Protein AF-A0AAW2GP03-F1 (afdb_monomer_lite)

Radius of gyration: 18.59 Å; chains: 1; bounding box: 34×14×60 Å

Secondary structure (DSSP, 8-state):
-HHHHHHHHHHHHHHHHHHHHHHHHHHHH-TT-HHHHHHHHHHHHHHHHHHHHHHHTTTT-THHHHHHHHHHHHHHHHHHHHHHHHHHTTTS-THHHHHHHTT-

Organism: NCBI:txid286306

Structure (mmCIF, N/CA/C/O backbone):
data_AF-A0AAW2GP03-F1
#
_entry.id   AF-A0AAW2GP03-F1
#
loop_
_atom_site.group_PDB
_atom_site.id
_atom_site.type_symbol
_atom_site.label_atom_id
_atom_site.label_alt_id
_atom_site.label_comp_id
_atom_site.label_asym_id
_atom_site.label_entity_id
_atom_site.label_seq_id
_atom_site.pdbx_PDB_ins_code
_atom_site.Cartn_x
_atom_site.Cartn_y
_atom_site.Cartn_z
_atom_site.occupancy
_atom_site.B_iso_or_equiv
_atom_site.auth_seq_id
_atom_site.auth_comp_id
_atom_site.auth_asym_id
_atom_site.auth_atom_id
_atom_site.pdbx_PDB_model_num
ATOM 1 N N . MET A 1 1 ? -15.033 -1.854 29.229 1.00 54.62 1 MET A N 1
ATOM 2 C CA . MET A 1 1 ? -14.796 -2.743 28.070 1.00 54.62 1 MET A CA 1
ATOM 3 C C . MET A 1 1 ? -14.810 -1.968 26.750 1.00 54.62 1 MET A C 1
ATOM 5 O O . MET A 1 1 ? -13.792 -1.977 26.076 1.00 54.62 1 MET A O 1
ATOM 9 N N . PHE A 1 2 ? -15.854 -1.180 26.448 1.00 56.47 2 PHE A N 1
ATOM 10 C CA . PHE A 1 2 ? -15.910 -0.298 25.260 1.00 56.47 2 PHE A CA 1
ATOM 11 C C . PHE A 1 2 ? -14.696 0.638 25.082 1.00 56.47 2 PHE A C 1
ATOM 13 O O . PHE A 1 2 ? -14.153 0.748 23.990 1.00 56.47 2 PHE A O 1
ATOM 20 N N . PHE A 1 3 ? -14.212 1.262 26.161 1.00 60.44 3 PHE A N 1
ATOM 21 C CA . PHE A 1 3 ? -13.065 2.183 26.094 1.00 60.44 3 PHE A CA 1
ATOM 22 C C . PHE A 1 3 ? -11.730 1.488 25.753 1.00 60.44 3 PHE A C 1
ATOM 24 O O . PHE A 1 3 ? -10.856 2.090 25.132 1.00 60.44 3 PHE A O 1
ATOM 31 N N . LEU A 1 4 ? -11.570 0.217 26.149 1.00 65.56 4 LEU A N 1
ATOM 32 C CA . LEU A 1 4 ? -10.396 -0.600 25.810 1.00 65.56 4 LEU A CA 1
ATOM 33 C C . LEU A 1 4 ? -10.436 -1.033 24.339 1.00 65.56 4 LEU A C 1
ATOM 35 O O . LEU A 1 4 ? -9.404 -0.978 23.672 1.00 65.56 4 LEU A O 1
ATOM 39 N N . ASN A 1 5 ? -11.624 -1.360 23.817 1.00 73.75 5 ASN A N 1
ATOM 40 C CA . ASN A 1 5 ? -11.816 -1.603 22.385 1.00 73.75 5 ASN A CA 1
ATOM 41 C C . ASN A 1 5 ? -11.524 -0.344 21.559 1.00 73.75 5 ASN A C 1
ATOM 43 O O . ASN A 1 5 ? -10.810 -0.420 20.571 1.00 73.75 5 ASN A O 1
ATOM 47 N N . TYR A 1 6 ? -11.968 0.839 21.992 1.00 77.44 6 TYR A N 1
ATOM 48 C CA . TYR A 1 6 ? -11.669 2.067 21.247 1.00 77.44 6 TYR A CA 1
ATOM 49 C C . TYR A 1 6 ? -10.166 2.386 21.210 1.00 77.44 6 TYR A C 1
ATOM 51 O O . TYR A 1 6 ? -9.635 2.764 20.168 1.00 77.44 6 TYR A O 1
ATOM 59 N N . LYS A 1 7 ? -9.452 2.197 22.331 1.00 77.81 7 LYS A N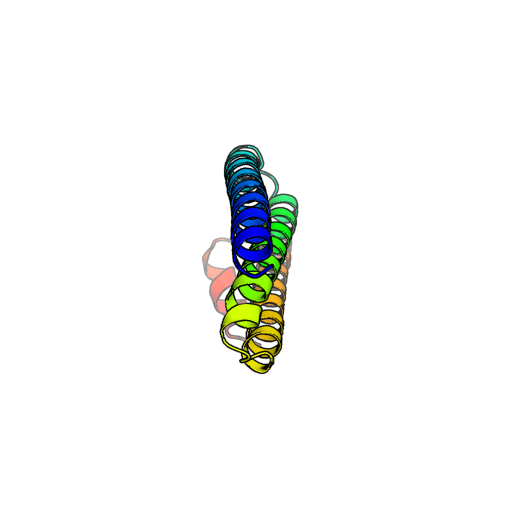 1
ATOM 60 C CA . LYS A 1 7 ? -7.992 2.371 22.353 1.00 77.81 7 LYS A CA 1
ATOM 61 C C . LYS A 1 7 ? -7.276 1.375 21.440 1.00 77.81 7 LYS A C 1
ATOM 63 O O . LYS A 1 7 ? -6.383 1.794 20.717 1.00 77.81 7 LYS A O 1
ATOM 68 N N . THR A 1 8 ? -7.646 0.095 21.467 1.00 82.56 8 THR A N 1
ATOM 69 C CA . THR A 1 8 ? -7.020 -0.936 20.613 1.00 82.56 8 THR A CA 1
ATOM 70 C C . THR A 1 8 ? -7.260 -0.661 19.130 1.00 82.56 8 THR A C 1
ATOM 72 O O . THR A 1 8 ? -6.294 -0.596 18.378 1.00 82.56 8 THR A O 1
ATOM 75 N N . ILE A 1 9 ? -8.493 -0.320 18.745 1.00 83.88 9 ILE A N 1
ATOM 76 C CA . ILE A 1 9 ? -8.836 0.102 17.376 1.00 83.88 9 ILE A CA 1
ATOM 77 C C . ILE A 1 9 ? -8.006 1.319 16.940 1.00 83.88 9 ILE A C 1
ATOM 79 O O . ILE A 1 9 ? -7.544 1.382 15.802 1.00 83.88 9 ILE A O 1
ATOM 83 N N . PHE A 1 10 ? -7.777 2.283 17.839 1.00 85.00 10 PHE A N 1
ATOM 84 C CA . PHE A 1 10 ? -6.947 3.448 17.533 1.00 85.00 10 PHE A CA 1
ATOM 85 C C . PHE A 1 10 ? -5.480 3.067 17.270 1.00 85.00 10 PHE A C 1
ATOM 87 O O . PHE A 1 10 ? -4.876 3.599 16.341 1.00 85.00 10 PHE A O 1
ATOM 94 N N . TYR A 1 11 ? -4.906 2.136 18.042 1.00 87.56 11 TYR A N 1
ATOM 95 C CA . TYR A 1 11 ? -3.546 1.642 17.796 1.00 87.56 11 TYR A CA 1
ATOM 96 C C . TYR A 1 11 ? -3.436 0.892 16.465 1.00 87.56 11 TYR A C 1
ATOM 98 O O . TYR A 1 11 ? -2.508 1.165 15.703 1.00 87.56 11 TYR A O 1
ATOM 106 N N . ASP A 1 12 ? -4.396 0.019 16.153 1.00 86.62 12 ASP A N 1
ATOM 107 C CA . ASP A 1 12 ? -4.425 -0.707 14.880 1.00 86.62 12 ASP A CA 1
ATOM 108 C C . ASP A 1 12 ? -4.482 0.270 13.696 1.00 86.62 12 ASP A C 1
ATOM 110 O O . ASP A 1 12 ? -3.702 0.162 12.749 1.00 86.62 12 ASP A O 1
ATOM 114 N N . LEU A 1 13 ? -5.329 1.301 13.785 1.00 87.88 13 LEU A N 1
ATOM 115 C CA . LEU A 1 13 ? -5.467 2.325 12.747 1.00 87.88 13 LEU A CA 1
ATOM 116 C C . LEU A 1 13 ? -4.160 3.103 12.520 1.00 87.88 13 LEU A C 1
ATOM 118 O O . LEU A 1 13 ? -3.780 3.343 11.373 1.00 87.88 13 LEU A O 1
ATOM 122 N N . VAL A 1 14 ? -3.432 3.452 13.587 1.00 89.50 14 VAL A N 1
ATOM 123 C CA . VAL A 1 14 ? -2.122 4.121 13.482 1.00 89.50 14 VAL A CA 1
ATOM 124 C C . VAL A 1 14 ? -1.093 3.233 12.769 1.00 89.50 14 VAL A C 1
ATOM 126 O O . VAL A 1 14 ? -0.345 3.730 11.924 1.00 89.50 14 VAL A O 1
ATOM 129 N N . ILE A 1 15 ? -1.080 1.925 13.047 1.00 89.06 15 ILE A N 1
ATOM 130 C CA . ILE A 1 15 ? -0.166 0.971 12.396 1.00 89.06 15 ILE A CA 1
ATOM 131 C C . ILE A 1 15 ? -0.465 0.873 10.893 1.00 89.06 15 ILE A C 1
ATOM 133 O O . ILE A 1 15 ? 0.456 0.982 10.077 1.00 89.06 15 ILE A O 1
ATOM 137 N N . TYR A 1 16 ? -1.738 0.735 10.508 1.00 88.75 16 TYR A N 1
ATOM 138 C CA . TYR A 1 16 ? -2.126 0.671 9.093 1.00 88.75 16 TYR A CA 1
ATOM 139 C C . TYR A 1 16 ? -1.798 1.967 8.339 1.00 88.75 16 TYR A C 1
ATOM 141 O O . TYR A 1 16 ? -1.301 1.913 7.212 1.00 88.75 16 TYR A O 1
ATOM 149 N N . LEU A 1 17 ? -1.995 3.136 8.960 1.00 88.50 17 LEU A N 1
ATOM 150 C CA . LEU A 1 17 ? -1.610 4.418 8.361 1.00 88.50 17 LEU A CA 1
ATOM 151 C C . LEU A 1 17 ? -0.098 4.518 8.126 1.00 88.50 17 LEU A C 1
ATOM 153 O O . LEU A 1 17 ? 0.334 4.963 7.059 1.00 88.50 17 LEU A O 1
ATOM 157 N N . GLN A 1 18 ? 0.716 4.069 9.086 1.00 89.44 18 GLN A N 1
ATOM 158 C CA . GLN A 1 18 ? 2.169 4.045 8.928 1.00 89.44 18 GLN A CA 1
ATOM 159 C C . GLN A 1 18 ? 2.594 3.107 7.788 1.00 89.44 18 GLN A C 1
ATOM 161 O O . GLN A 1 18 ? 3.475 3.457 6.998 1.00 89.44 18 GLN A O 1
ATOM 166 N N . PHE A 1 19 ? 1.947 1.947 7.657 1.00 89.75 19 PHE A N 1
ATOM 167 C CA . PHE A 1 19 ? 2.234 0.997 6.583 1.00 89.75 19 PHE A CA 1
ATOM 168 C C . PHE A 1 19 ? 1.935 1.581 5.196 1.00 89.75 19 PHE A C 1
ATOM 170 O O . PHE A 1 19 ? 2.766 1.497 4.290 1.00 89.75 19 PHE A O 1
ATOM 177 N N . ILE A 1 20 ? 0.788 2.249 5.044 1.00 91.12 20 ILE A N 1
ATOM 178 C CA . ILE A 1 20 ? 0.404 2.918 3.795 1.00 91.12 20 ILE A CA 1
ATOM 179 C C . ILE A 1 20 ? 1.435 3.989 3.409 1.00 91.12 20 ILE A C 1
ATOM 181 O O . ILE A 1 20 ? 1.843 4.067 2.250 1.00 91.12 20 ILE A O 1
ATOM 185 N N . PHE A 1 21 ? 1.915 4.781 4.372 1.00 90.88 21 PHE A N 1
ATOM 186 C CA . PHE A 1 21 ? 2.928 5.806 4.110 1.00 90.88 21 PHE A CA 1
ATOM 187 C C . PHE A 1 21 ? 4.243 5.209 3.580 1.00 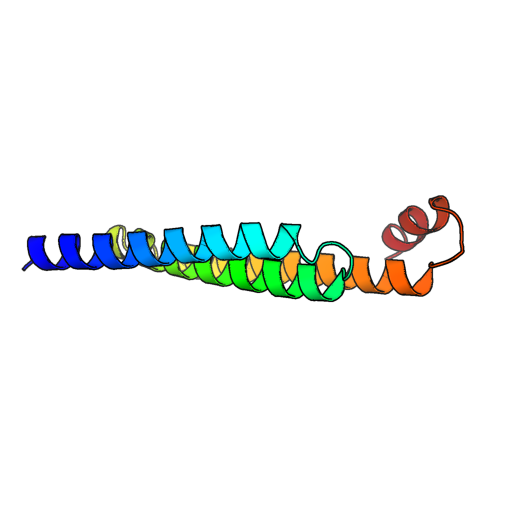90.88 21 PHE A C 1
ATOM 189 O O . PHE A 1 21 ? 4.818 5.719 2.615 1.00 90.88 21 PHE A O 1
ATOM 196 N N . ILE A 1 22 ? 4.687 4.088 4.155 1.00 91.19 22 ILE A N 1
ATOM 197 C CA . ILE A 1 22 ? 5.882 3.364 3.698 1.00 91.19 22 ILE A CA 1
ATOM 198 C C . ILE A 1 22 ? 5.682 2.828 2.271 1.00 91.19 22 ILE A C 1
ATOM 200 O O . ILE A 1 22 ? 6.570 2.981 1.430 1.00 91.19 22 ILE A O 1
ATOM 204 N N . LEU A 1 23 ? 4.512 2.257 1.965 1.00 91.44 23 LEU A N 1
ATOM 205 C CA . LEU A 1 23 ? 4.188 1.767 0.620 1.00 91.44 23 LEU A CA 1
ATOM 206 C C . LEU A 1 23 ? 4.215 2.881 -0.434 1.00 91.44 23 LEU A C 1
ATOM 208 O O . LEU A 1 23 ? 4.776 2.690 -1.514 1.00 91.44 23 LEU A O 1
ATOM 212 N N . PHE A 1 24 ? 3.681 4.065 -0.124 1.00 88.25 24 PHE A N 1
ATOM 213 C CA . PHE A 1 24 ? 3.738 5.207 -1.043 1.00 88.25 24 PHE A CA 1
ATOM 214 C C . PHE A 1 24 ? 5.175 5.656 -1.335 1.00 88.25 24 PHE A C 1
ATOM 216 O O . PHE A 1 24 ? 5.504 5.980 -2.481 1.00 88.25 24 PHE A O 1
ATOM 223 N N . ILE A 1 25 ? 6.053 5.631 -0.329 1.00 90.00 25 ILE A N 1
ATOM 224 C CA . ILE A 1 25 ? 7.481 5.916 -0.520 1.00 90.00 25 ILE A CA 1
ATOM 225 C C . ILE A 1 25 ? 8.123 4.856 -1.427 1.00 90.00 25 ILE A C 1
ATOM 227 O O . ILE A 1 25 ? 8.865 5.210 -2.346 1.00 90.00 25 ILE A O 1
ATOM 231 N N . LEU A 1 26 ? 7.809 3.572 -1.225 1.00 89.50 26 LEU A N 1
ATOM 232 C CA . LEU A 1 26 ? 8.332 2.473 -2.045 1.00 89.50 26 LEU A CA 1
ATOM 233 C C . LEU A 1 26 ? 7.917 2.590 -3.515 1.00 89.50 26 LEU A C 1
ATOM 235 O O . LEU A 1 26 ? 8.757 2.423 -4.400 1.00 89.50 26 LEU A O 1
ATOM 239 N N . ILE A 1 27 ? 6.664 2.953 -3.798 1.00 89.06 27 ILE A N 1
ATOM 240 C CA . ILE A 1 27 ? 6.187 3.156 -5.177 1.00 89.06 27 ILE A CA 1
ATOM 241 C C . ILE A 1 27 ? 7.023 4.216 -5.894 1.00 89.06 27 ILE A C 1
ATOM 243 O O . ILE A 1 27 ? 7.415 4.029 -7.048 1.00 89.06 27 ILE A O 1
ATOM 247 N N . ARG A 1 28 ? 7.356 5.310 -5.198 1.00 84.38 28 ARG A N 1
ATOM 248 C CA . ARG A 1 28 ? 8.183 6.382 -5.761 1.00 84.38 28 ARG A CA 1
ATOM 249 C C . ARG A 1 28 ? 9.591 5.903 -6.120 1.00 84.38 28 ARG A C 1
ATOM 251 O O . ARG A 1 28 ? 10.168 6.410 -7.076 1.00 84.38 28 ARG A O 1
ATOM 258 N N . LEU A 1 29 ? 10.146 4.943 -5.380 1.00 84.38 29 LEU A N 1
ATOM 259 C CA . LEU A 1 29 ? 11.490 4.412 -5.624 1.00 84.38 29 LEU A CA 1
ATOM 260 C C . LEU A 1 29 ? 11.524 3.396 -6.776 1.00 84.38 29 LEU A C 1
ATOM 262 O O . LEU A 1 29 ? 12.511 3.337 -7.507 1.00 84.38 29 LEU A O 1
ATOM 266 N N . VAL A 1 30 ? 10.446 2.630 -6.980 1.00 79.94 30 VAL A N 1
ATOM 267 C CA . VAL A 1 30 ? 10.408 1.486 -7.915 1.00 79.94 30 VAL A CA 1
ATOM 268 C C . VAL A 1 30 ? 9.664 1.801 -9.230 1.00 79.94 30 VAL A C 1
ATOM 270 O O . VAL A 1 30 ? 9.271 0.911 -9.981 1.00 79.94 30 VAL A O 1
ATOM 273 N N . TYR A 1 31 ? 9.533 3.084 -9.584 1.00 73.75 31 TYR A N 1
ATOM 274 C CA . TYR A 1 31 ? 8.755 3.552 -10.745 1.00 73.75 31 TYR A CA 1
ATOM 275 C C . TYR A 1 31 ? 9.190 2.990 -12.116 1.00 73.75 31 TYR A C 1
ATOM 277 O O . TYR A 1 31 ? 8.434 3.063 -13.084 1.00 73.75 31 TYR A O 1
ATOM 285 N N . LYS A 1 32 ? 10.412 2.455 -12.241 1.00 74.75 32 LYS A N 1
ATOM 286 C CA . LYS A 1 32 ? 10.911 1.893 -13.510 1.00 74.75 32 LYS A CA 1
ATOM 287 C C . LYS A 1 32 ? 10.315 0.524 -13.838 1.00 74.75 32 LYS A C 1
ATOM 289 O O . LYS A 1 32 ? 10.240 0.168 -15.010 1.00 74.75 32 LYS A O 1
ATOM 294 N N . TYR A 1 33 ? 9.892 -0.238 -12.833 1.00 81.12 33 TYR A N 1
ATOM 295 C CA . TYR A 1 33 ? 9.411 -1.605 -13.013 1.00 81.12 33 TYR A CA 1
ATOM 296 C C . TYR A 1 33 ? 7.894 -1.643 -12.851 1.00 81.12 33 TYR A C 1
ATOM 298 O O . TYR A 1 33 ? 7.374 -1.855 -11.760 1.00 81.12 33 TYR A O 1
ATOM 306 N N . ILE A 1 34 ? 7.179 -1.454 -13.961 1.00 78.38 34 ILE A N 1
ATOM 307 C CA . ILE A 1 34 ? 5.709 -1.361 -14.001 1.00 78.38 34 ILE A CA 1
ATOM 308 C C . ILE A 1 34 ? 5.010 -2.561 -13.334 1.00 78.38 34 ILE A C 1
ATOM 310 O O . ILE A 1 34 ? 3.989 -2.383 -12.679 1.00 78.38 34 ILE A O 1
ATOM 314 N N . LEU A 1 35 ? 5.584 -3.766 -13.422 1.00 82.19 35 LEU A N 1
ATOM 315 C CA . LEU A 1 35 ? 5.046 -4.956 -12.749 1.00 82.19 35 LEU A CA 1
ATOM 316 C C . LEU A 1 35 ? 5.151 -4.875 -11.222 1.00 82.19 35 LEU A C 1
ATOM 318 O O . LEU A 1 35 ? 4.221 -5.261 -10.521 1.00 82.19 35 LEU A O 1
ATOM 322 N N . VAL A 1 36 ? 6.243 -4.310 -10.704 1.00 85.62 36 VAL A N 1
ATOM 323 C CA . VAL A 1 36 ? 6.420 -4.115 -9.260 1.00 85.62 36 VAL A CA 1
ATOM 324 C C . VAL A 1 36 ? 5.471 -3.036 -8.739 1.00 85.62 36 VAL A C 1
ATOM 326 O O . VAL A 1 36 ? 4.927 -3.175 -7.651 1.00 85.62 36 VAL A O 1
ATOM 329 N N . ILE A 1 37 ? 5.203 -1.998 -9.535 1.00 86.75 37 ILE A N 1
ATOM 330 C CA . ILE A 1 37 ? 4.207 -0.972 -9.195 1.00 86.75 37 ILE A CA 1
ATOM 331 C C . ILE A 1 37 ? 2.808 -1.587 -9.083 1.00 86.75 37 ILE A C 1
ATOM 333 O O . ILE A 1 37 ? 2.075 -1.241 -8.162 1.00 86.75 37 ILE A O 1
ATOM 337 N N . LEU A 1 38 ? 2.452 -2.521 -9.973 1.00 85.75 38 LEU A N 1
ATOM 338 C CA . LEU A 1 38 ? 1.156 -3.202 -9.928 1.00 85.75 38 LEU A CA 1
ATOM 339 C C . LEU A 1 38 ? 0.973 -3.998 -8.624 1.00 85.75 38 LEU A C 1
ATOM 341 O O . LEU A 1 38 ? -0.044 -3.860 -7.954 1.00 85.75 38 LEU A O 1
ATOM 345 N N . ILE A 1 39 ? 2.003 -4.747 -8.222 1.00 86.38 39 ILE A N 1
ATOM 346 C CA . ILE A 1 39 ? 2.020 -5.510 -6.964 1.00 86.38 39 ILE A CA 1
ATOM 347 C C . ILE A 1 39 ? 1.951 -4.589 -5.738 1.00 86.38 39 ILE A C 1
ATOM 349 O O . ILE A 1 39 ? 1.258 -4.888 -4.767 1.00 86.38 39 ILE A O 1
ATOM 353 N N . LEU A 1 40 ? 2.631 -3.439 -5.773 1.00 90.06 40 LEU A N 1
ATOM 354 C CA . LEU A 1 40 ? 2.551 -2.453 -4.692 1.00 90.06 40 LEU A CA 1
ATOM 355 C C . LEU A 1 40 ? 1.154 -1.819 -4.592 1.00 90.06 40 LEU A C 1
ATOM 357 O O . LEU A 1 40 ? 0.700 -1.538 -3.486 1.00 90.06 40 LEU A O 1
ATOM 361 N N . ILE A 1 41 ? 0.457 -1.624 -5.715 1.00 87.69 41 ILE A N 1
ATOM 362 C CA . ILE A 1 41 ? -0.920 -1.110 -5.732 1.00 87.69 41 ILE A CA 1
ATOM 363 C C . ILE A 1 41 ? -1.899 -2.137 -5.154 1.00 87.69 41 ILE A C 1
ATOM 365 O O . ILE A 1 41 ? -2.731 -1.770 -4.326 1.00 87.69 41 ILE A O 1
ATOM 369 N N . GLU A 1 42 ? -1.772 -3.418 -5.507 1.00 89.94 42 GLU A N 1
ATOM 370 C CA . GLU A 1 42 ? -2.589 -4.483 -4.906 1.00 89.94 42 GLU A CA 1
ATOM 371 C C . GLU A 1 42 ? -2.376 -4.573 -3.383 1.00 89.94 42 GLU A C 1
ATOM 373 O O . GLU A 1 42 ? -3.338 -4.705 -2.625 1.00 89.94 42 GLU A O 1
ATOM 378 N N . LEU A 1 43 ? -1.142 -4.387 -2.899 1.00 90.00 43 LEU A N 1
ATOM 379 C CA . LEU A 1 43 ? -0.853 -4.309 -1.461 1.00 90.00 43 LEU A CA 1
ATOM 380 C C . LEU A 1 43 ? -1.507 -3.096 -0.778 1.00 90.00 43 LEU A C 1
ATOM 382 O O . LEU A 1 43 ? -1.954 -3.208 0.366 1.00 90.00 43 LEU A O 1
ATOM 386 N N . ILE A 1 44 ? -1.594 -1.943 -1.449 1.00 91.69 44 ILE A N 1
ATOM 387 C CA . ILE A 1 44 ? -2.305 -0.769 -0.915 1.00 91.69 44 ILE A CA 1
ATOM 388 C C . ILE A 1 44 ? -3.803 -1.057 -0.791 1.00 91.69 44 ILE A C 1
ATOM 390 O O . ILE A 1 44 ? -4.387 -0.768 0.253 1.00 91.69 44 ILE A O 1
ATOM 394 N N . VAL A 1 45 ? -4.413 -1.663 -1.814 1.00 93.00 45 VAL A N 1
ATOM 395 C CA . VAL A 1 45 ? -5.837 -2.036 -1.812 1.00 93.00 45 VAL A CA 1
ATOM 396 C C . VAL A 1 45 ? -6.165 -2.956 -0.635 1.00 93.00 45 VAL A C 1
ATOM 398 O O . VAL A 1 45 ? -7.140 -2.717 0.079 1.00 93.00 45 VAL A O 1
ATOM 401 N N . VAL A 1 46 ? -5.324 -3.960 -0.370 1.00 91.00 46 VAL A N 1
ATOM 402 C CA . VAL A 1 46 ? -5.517 -4.862 0.775 1.00 91.00 46 VAL A CA 1
ATOM 403 C C . VAL A 1 46 ? -5.448 -4.102 2.105 1.00 91.00 46 VAL A C 1
ATOM 405 O O . VAL A 1 46 ? -6.320 -4.289 2.953 1.00 91.00 46 VAL A O 1
ATOM 408 N N . ASN A 1 47 ? -4.493 -3.186 2.290 1.00 90.56 47 ASN A N 1
ATOM 409 C CA . ASN A 1 47 ? -4.414 -2.388 3.523 1.00 90.56 47 ASN A CA 1
ATOM 410 C C . ASN A 1 47 ? -5.622 -1.467 3.718 1.00 90.56 47 ASN A C 1
ATOM 412 O O . ASN A 1 47 ? -6.115 -1.324 4.835 1.00 90.56 47 ASN A O 1
ATOM 416 N N . ILE A 1 48 ? -6.134 -0.879 2.635 1.00 90.56 48 ILE A N 1
ATOM 417 C CA . ILE A 1 48 ? -7.352 -0.066 2.685 1.00 90.56 48 ILE A CA 1
ATOM 418 C C . ILE A 1 48 ? -8.570 -0.941 3.014 1.00 90.56 48 ILE A C 1
ATOM 420 O O . ILE A 1 48 ? -9.409 -0.524 3.809 1.00 90.56 48 ILE A O 1
ATOM 424 N N . SER A 1 49 ? -8.646 -2.168 2.487 1.00 89.25 49 SER A N 1
ATOM 425 C CA . SER A 1 49 ? -9.733 -3.107 2.805 1.00 89.25 49 SER A CA 1
ATOM 426 C C . SER A 1 49 ? -9.756 -3.512 4.287 1.00 89.25 49 SER A C 1
ATOM 428 O O . SER A 1 49 ? -10.829 -3.586 4.882 1.00 89.25 49 SER A O 1
ATOM 430 N N . LEU A 1 50 ? -8.584 -3.685 4.913 1.00 86.44 50 LEU A N 1
ATOM 431 C CA . LEU A 1 50 ? -8.459 -3.974 6.347 1.00 86.44 50 LEU A CA 1
ATOM 432 C C . LEU A 1 50 ? -8.868 -2.772 7.209 1.00 86.44 50 LEU A C 1
ATOM 434 O O . LEU A 1 50 ? -9.548 -2.936 8.221 1.00 86.44 50 LEU A O 1
ATOM 438 N N . LEU A 1 51 ? -8.521 -1.553 6.786 1.00 86.94 51 LEU A N 1
ATOM 439 C CA . LEU A 1 51 ? -8.949 -0.329 7.467 1.00 86.94 51 LEU A CA 1
ATOM 440 C C . LEU A 1 51 ? -10.469 -0.121 7.349 1.00 86.94 51 LEU A C 1
ATOM 442 O O . LEU A 1 51 ? -11.126 0.235 8.327 1.00 86.94 51 LEU A O 1
ATOM 446 N N . LEU A 1 52 ? -11.045 -0.410 6.178 1.00 85.12 52 LEU A N 1
ATOM 447 C CA . LEU A 1 52 ? -12.494 -0.418 5.962 1.00 85.12 52 LEU A CA 1
ATOM 448 C C . LEU A 1 52 ? -13.199 -1.472 6.819 1.00 85.12 52 LEU A C 1
ATOM 450 O O . LEU A 1 52 ? -14.247 -1.163 7.371 1.00 85.12 52 LEU A O 1
ATOM 454 N N . PHE A 1 53 ? -12.629 -2.670 6.986 1.00 84.44 53 PHE A N 1
ATOM 455 C CA . PHE A 1 53 ? -13.184 -3.699 7.873 1.00 84.44 53 PHE A CA 1
ATOM 456 C C . PHE A 1 53 ? -13.316 -3.195 9.314 1.00 84.44 53 PHE A C 1
ATOM 458 O O . PHE A 1 53 ? -14.389 -3.299 9.909 1.00 84.44 53 PHE A O 1
ATOM 465 N N . LEU A 1 54 ? -12.257 -2.575 9.848 1.00 81.19 54 LEU A N 1
ATOM 466 C CA . LEU A 1 54 ? -12.267 -1.995 11.194 1.00 81.19 54 LEU A CA 1
ATOM 467 C C . LEU A 1 54 ? -13.341 -0.908 11.341 1.00 81.19 54 LEU A C 1
ATOM 469 O O . LEU A 1 54 ? -14.068 -0.900 12.331 1.00 81.19 54 LEU A O 1
ATOM 473 N N . LEU A 1 55 ? -13.497 -0.027 10.349 1.00 81.25 55 LEU A N 1
ATOM 474 C CA . LEU A 1 55 ? -14.518 1.027 10.383 1.00 81.25 55 LEU A CA 1
ATOM 475 C C . LEU A 1 55 ? -15.944 0.478 10.236 1.00 81.25 55 LEU A C 1
ATOM 477 O O . LEU A 1 55 ? -16.842 0.894 10.963 1.00 81.25 55 LEU A O 1
ATOM 481 N N . ILE A 1 56 ? -16.161 -0.459 9.313 1.00 79.69 56 ILE A N 1
ATOM 482 C CA . ILE A 1 56 ? -17.478 -1.038 9.026 1.00 79.69 56 ILE A CA 1
ATOM 483 C C . ILE A 1 56 ? -17.961 -1.908 10.189 1.00 79.69 56 ILE A C 1
ATOM 485 O O . ILE A 1 56 ? -19.157 -1.905 10.474 1.00 79.69 56 ILE A O 1
ATOM 489 N N . SER A 1 57 ? -17.054 -2.570 10.916 1.00 77.25 57 SER A N 1
ATOM 490 C 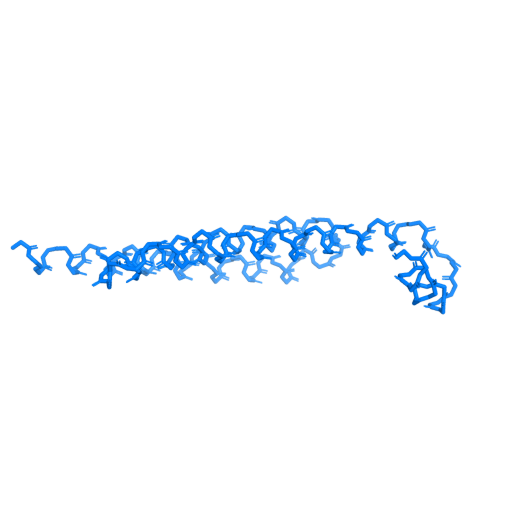CA . SER A 1 57 ? -17.398 -3.322 12.132 1.00 77.25 57 SER A CA 1
ATOM 491 C C . SER A 1 57 ? -18.057 -2.464 13.223 1.00 77.25 57 SER A C 1
ATOM 493 O O . SER A 1 57 ? -18.781 -2.994 14.058 1.00 77.25 57 SER A O 1
ATOM 495 N N . LEU A 1 58 ? -17.869 -1.137 13.198 1.00 76.69 58 LEU A N 1
ATOM 496 C CA . LEU A 1 58 ? -18.527 -0.205 14.123 1.00 76.69 58 LEU A CA 1
ATOM 497 C C . LEU A 1 58 ? -19.947 0.183 13.682 1.00 76.69 58 LEU A C 1
ATOM 499 O O . LEU A 1 58 ? -20.714 0.690 14.496 1.00 76.69 58 LEU A O 1
ATOM 503 N N . VAL A 1 59 ? -20.272 -0.002 12.399 1.00 79.88 59 VAL A N 1
ATOM 504 C CA . VAL A 1 59 ? -21.533 0.432 11.769 1.00 79.88 59 VAL A CA 1
ATOM 505 C C . VAL A 1 59 ? -22.408 -0.768 11.355 1.00 79.88 59 VAL A C 1
ATOM 507 O O . VAL A 1 59 ? -23.546 -0.576 10.949 1.00 79.88 59 VAL A O 1
ATOM 510 N N . GLU A 1 60 ? -21.904 -2.002 11.485 1.00 78.00 60 GLU A N 1
ATOM 511 C CA . GLU A 1 60 ? -22.606 -3.273 11.207 1.00 78.00 60 GLU A CA 1
ATOM 512 C C . GLU A 1 60 ? -23.074 -3.458 9.739 1.00 78.00 60 GLU A C 1
ATOM 514 O O . GLU A 1 60 ? -23.999 -4.218 9.457 1.00 78.00 60 GLU A O 1
ATOM 519 N N . ILE A 1 61 ? -22.419 -2.809 8.762 1.00 80.94 61 ILE A N 1
ATOM 520 C CA . ILE A 1 61 ? -22.761 -2.909 7.319 1.00 80.94 61 ILE A CA 1
ATOM 521 C C . ILE A 1 61 ? -21.742 -3.776 6.559 1.00 80.94 61 ILE A C 1
ATOM 523 O O . ILE A 1 61 ? -21.021 -3.312 5.674 1.00 80.94 61 ILE A O 1
ATOM 527 N N . GLU A 1 62 ? -21.675 -5.064 6.886 1.00 76.94 62 GLU A N 1
ATOM 528 C CA . GLU A 1 62 ? -20.628 -5.974 6.385 1.00 76.94 62 GLU A CA 1
ATOM 529 C C . GLU A 1 62 ? -20.648 -6.186 4.855 1.00 76.94 62 GLU A C 1
ATOM 531 O O . GLU A 1 62 ? -19.604 -6.384 4.230 1.00 76.94 62 GLU A O 1
ATOM 536 N N . PHE A 1 63 ? -21.817 -6.066 4.214 1.00 82.56 63 PHE A N 1
ATOM 537 C CA . PHE A 1 63 ? -21.974 -6.273 2.766 1.00 82.56 63 PHE A CA 1
ATOM 538 C C . PHE A 1 63 ? -21.159 -5.296 1.907 1.00 82.56 63 PHE A C 1
ATOM 540 O O . PHE A 1 63 ? -20.752 -5.637 0.793 1.00 82.56 63 PHE A O 1
ATOM 547 N N . TYR A 1 64 ? -20.887 -4.093 2.417 1.00 84.50 64 TYR A N 1
ATOM 548 C CA . TYR A 1 64 ? -20.152 -3.070 1.671 1.00 84.50 64 TYR A CA 1
ATOM 549 C C . TYR A 1 64 ? -18.686 -3.467 1.431 1.00 84.50 64 TYR A C 1
ATOM 551 O O . TYR A 1 64 ? -18.081 -3.073 0.433 1.00 84.50 64 TYR A O 1
ATOM 559 N N . LEU A 1 65 ? -18.123 -4.300 2.310 1.00 86.38 65 LEU A N 1
ATOM 560 C CA . LEU A 1 65 ? -16.742 -4.762 2.212 1.00 86.38 65 LEU A CA 1
ATOM 561 C C . LEU A 1 65 ? -16.541 -5.752 1.060 1.00 86.38 65 LEU A C 1
ATOM 563 O O . LEU A 1 65 ? -15.559 -5.666 0.323 1.00 86.38 65 LEU A O 1
ATOM 567 N N . ILE A 1 66 ? -17.507 -6.651 0.866 1.00 86.44 66 ILE A N 1
ATOM 568 C CA . ILE A 1 66 ? -17.501 -7.622 -0.235 1.00 86.44 66 ILE A CA 1
ATOM 569 C C . ILE A 1 66 ? -17.606 -6.881 -1.570 1.00 86.44 66 ILE A C 1
ATOM 571 O O . ILE A 1 66 ? -16.858 -7.172 -2.502 1.00 86.44 66 ILE A O 1
ATOM 575 N N . TYR A 1 67 ? -18.485 -5.877 -1.643 1.00 90.06 67 TYR A N 1
ATOM 576 C CA . TYR A 1 67 ? -18.610 -5.024 -2.823 1.00 90.06 67 TYR A CA 1
ATOM 577 C C . TYR A 1 67 ? -17.290 -4.305 -3.136 1.00 90.06 67 TYR A C 1
ATOM 579 O O . TYR A 1 67 ? -16.803 -4.375 -4.263 1.00 90.06 67 TYR A O 1
ATOM 587 N N . TYR A 1 68 ? -16.665 -3.676 -2.134 1.00 88.75 68 TYR A N 1
ATOM 588 C CA . TYR A 1 68 ? -15.380 -2.991 -2.297 1.00 88.75 68 TYR A CA 1
ATOM 589 C C . TYR A 1 68 ? -14.281 -3.919 -2.840 1.00 88.75 68 TYR A C 1
ATOM 591 O O . TYR A 1 68 ? -13.598 -3.572 -3.806 1.00 88.75 68 TYR A O 1
ATOM 599 N N . LEU A 1 69 ? -14.142 -5.120 -2.270 1.00 89.12 69 LEU A N 1
ATOM 600 C CA . LEU A 1 69 ? -13.134 -6.094 -2.694 1.00 89.12 69 LEU A CA 1
ATOM 601 C C . LEU A 1 69 ? -13.324 -6.515 -4.156 1.00 89.12 69 LEU A C 1
ATOM 603 O O . LEU A 1 69 ? -12.358 -6.504 -4.918 1.00 89.12 69 LEU A O 1
ATOM 607 N N . VAL A 1 70 ? -14.556 -6.812 -4.583 1.00 92.56 70 VAL A N 1
ATOM 608 C CA . VAL A 1 70 ? -14.840 -7.215 -5.972 1.00 92.56 70 VAL A CA 1
ATOM 609 C C . VAL A 1 70 ? -14.484 -6.100 -6.957 1.00 92.56 70 VAL A C 1
ATOM 611 O O . VAL A 1 70 ? -13.801 -6.361 -7.948 1.00 92.56 70 VAL A O 1
ATOM 614 N N . PHE A 1 71 ? -14.875 -4.852 -6.676 1.00 90.44 71 PHE A N 1
ATOM 615 C CA . PHE A 1 71 ? -14.519 -3.715 -7.534 1.00 90.44 71 PHE A CA 1
ATOM 616 C C . PHE A 1 71 ? -13.008 -3.485 -7.598 1.00 90.44 71 PHE A C 1
ATOM 618 O O . PHE A 1 71 ? -12.469 -3.261 -8.681 1.00 90.44 71 PHE A O 1
ATOM 625 N N . SER A 1 72 ? -12.310 -3.618 -6.471 1.00 90.56 72 SER A N 1
ATOM 626 C CA . SER A 1 72 ? -10.862 -3.421 -6.428 1.00 90.56 72 SER A CA 1
ATOM 627 C C . SER A 1 72 ? -10.074 -4.471 -7.228 1.00 90.56 72 SER A C 1
ATOM 629 O O . SER A 1 72 ? -9.099 -4.134 -7.900 1.00 90.56 72 SER A O 1
ATOM 631 N N . VAL A 1 73 ? -10.524 -5.732 -7.244 1.00 91.56 73 VAL A N 1
ATOM 632 C CA . VAL A 1 73 ? -9.896 -6.792 -8.052 1.00 91.56 73 VAL A CA 1
ATOM 633 C C . VAL A 1 73 ? -10.145 -6.548 -9.543 1.00 91.56 73 VAL A C 1
ATOM 635 O O . VAL A 1 73 ? -9.241 -6.744 -10.356 1.00 91.56 73 VAL A O 1
ATOM 638 N N . CYS A 1 74 ? -11.334 -6.064 -9.918 1.00 89.88 74 CYS A N 1
ATOM 639 C CA . CYS A 1 74 ? -11.642 -5.691 -11.302 1.00 89.88 74 CYS A CA 1
ATOM 640 C C . CYS A 1 74 ? -10.706 -4.589 -11.826 1.00 89.88 74 CYS A C 1
ATOM 642 O O . CYS A 1 74 ? -10.200 -4.696 -12.947 1.00 89.88 74 CYS A O 1
ATOM 644 N N . GLU A 1 75 ? -10.422 -3.565 -11.016 1.00 86.94 75 GLU A N 1
ATOM 645 C CA . GLU A 1 75 ? -9.438 -2.531 -11.361 1.00 86.94 75 GLU A CA 1
ATOM 646 C C . GLU A 1 75 ? -8.010 -3.093 -11.470 1.00 86.94 75 GLU A C 1
ATOM 648 O O . GLU A 1 75 ? -7.277 -2.736 -12.397 1.00 86.94 75 GLU A O 1
ATOM 653 N N . GLY A 1 76 ? -7.637 -4.046 -10.609 1.00 88.50 76 GLY A N 1
ATOM 654 C CA . GLY A 1 76 ? -6.366 -4.775 -10.710 1.00 88.50 76 GLY A CA 1
ATOM 655 C C . GLY A 1 76 ? -6.206 -5.524 -12.042 1.00 88.50 76 GLY A C 1
ATOM 656 O O . GLY A 1 76 ? -5.187 -5.386 -12.727 1.00 88.50 76 GLY A O 1
ATOM 657 N N . VAL A 1 77 ? -7.245 -6.244 -12.487 1.00 88.56 77 VAL A N 1
ATOM 658 C CA . VAL A 1 77 ? -7.249 -6.959 -13.782 1.00 88.56 77 VAL A CA 1
ATOM 659 C C . VAL A 1 77 ? -7.108 -5.989 -14.962 1.00 88.56 77 VAL A C 1
ATOM 661 O O . VAL A 1 77 ? -6.402 -6.295 -15.930 1.00 88.56 77 VAL A O 1
ATOM 664 N N . LEU A 1 78 ? -7.736 -4.810 -14.895 1.00 84.75 78 LEU A N 1
ATOM 665 C CA . LEU A 1 78 ? -7.568 -3.748 -15.895 1.00 84.75 78 LEU A CA 1
ATOM 666 C C . LEU A 1 78 ? -6.119 -3.236 -15.933 1.00 84.75 78 LEU A C 1
ATOM 668 O O . LEU A 1 78 ? -5.538 -3.117 -17.016 1.00 84.75 78 LEU A O 1
ATOM 672 N N . GLY A 1 79 ? -5.503 -3.015 -14.768 1.00 85.88 79 GLY A N 1
ATOM 673 C CA . GLY A 1 79 ? -4.089 -2.649 -14.647 1.00 85.88 79 GLY A CA 1
ATOM 674 C C . GLY A 1 79 ? -3.148 -3.688 -15.267 1.00 85.88 79 GLY A C 1
ATOM 675 O O . GLY A 1 79 ? -2.224 -3.338 -16.007 1.00 85.88 79 GLY A O 1
ATOM 676 N N . LEU A 1 80 ? -3.423 -4.978 -15.053 1.00 84.19 80 LEU A N 1
ATOM 677 C CA . LEU A 1 80 ? -2.614 -6.066 -15.608 1.00 84.19 80 LEU A CA 1
ATOM 678 C C . LEU A 1 80 ? -2.767 -6.166 -17.132 1.00 84.19 80 LEU A C 1
ATOM 680 O O . LEU A 1 80 ? -1.784 -6.364 -17.851 1.00 84.19 80 LEU A O 1
ATOM 684 N N . ARG A 1 81 ? -3.982 -5.962 -17.658 1.00 83.25 81 ARG A N 1
ATOM 685 C CA . ARG A 1 81 ? -4.220 -5.900 -19.109 1.00 83.25 81 ARG A CA 1
ATOM 686 C C . ARG A 1 81 ? -3.428 -4.765 -19.759 1.00 83.25 81 ARG A C 1
ATOM 688 O O . ARG A 1 81 ? -2.789 -5.001 -20.784 1.00 83.25 81 ARG A O 1
ATOM 695 N N . LEU A 1 82 ? -3.406 -3.573 -19.157 1.00 81.69 82 LEU A N 1
ATOM 696 C CA . LEU A 1 82 ? -2.606 -2.439 -19.644 1.00 81.69 82 LEU A CA 1
ATOM 697 C C . LEU A 1 82 ? -1.108 -2.763 -19.667 1.00 81.69 82 LEU A C 1
ATOM 699 O O . LEU A 1 82 ? -0.419 -2.465 -20.645 1.00 81.69 82 LEU A O 1
ATOM 703 N N . LEU A 1 83 ? -0.613 -3.433 -18.626 1.00 81.88 83 LEU A N 1
ATOM 704 C CA . LEU A 1 83 ? 0.779 -3.863 -18.534 1.00 81.88 83 LEU A CA 1
ATOM 705 C C . LEU A 1 83 ? 1.161 -4.809 -19.683 1.00 81.88 83 LEU A C 1
ATOM 707 O O . LEU A 1 83 ? 2.170 -4.593 -20.356 1.00 81.88 83 LEU A O 1
ATOM 711 N N . VAL A 1 84 ? 0.332 -5.817 -19.965 1.00 82.62 84 VAL A N 1
ATOM 712 C CA . VAL A 1 84 ? 0.573 -6.779 -21.054 1.00 82.62 84 VAL A CA 1
ATOM 713 C C . VAL A 1 84 ? 0.550 -6.099 -22.428 1.00 82.62 84 VAL A C 1
ATOM 715 O O . VAL A 1 84 ? 1.332 -6.455 -23.313 1.00 82.62 84 VAL A O 1
ATOM 718 N N . VAL A 1 85 ? -0.317 -5.105 -22.637 1.00 75.19 85 VAL A N 1
ATOM 719 C CA . VAL A 1 85 ? -0.336 -4.334 -23.889 1.00 75.19 85 VAL A CA 1
ATOM 720 C C . VAL A 1 85 ? 0.943 -3.491 -24.020 1.00 75.19 85 VAL A C 1
ATOM 722 O O . VAL A 1 85 ? 1.577 -3.530 -25.071 1.00 75.19 85 VAL A O 1
ATOM 725 N N . ASN A 1 86 ? 1.411 -2.830 -22.958 1.00 72.50 86 ASN A N 1
ATOM 726 C CA . ASN A 1 86 ? 2.65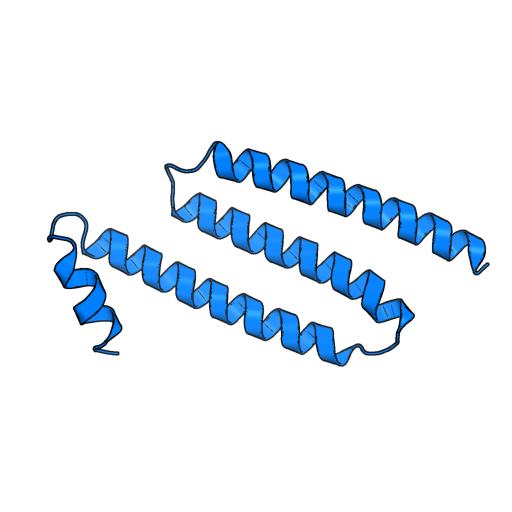9 -2.054 -22.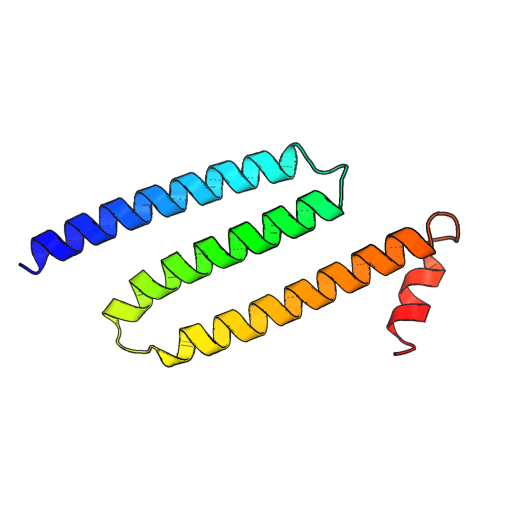997 1.00 72.50 86 ASN A CA 1
ATOM 727 C C . ASN A 1 86 ? 3.891 -2.895 -23.374 1.00 72.50 86 ASN A C 1
ATOM 729 O O . ASN A 1 86 ? 4.746 -2.419 -24.120 1.00 72.50 86 ASN A O 1
ATOM 733 N N . ILE A 1 87 ? 3.968 -4.150 -22.918 1.00 77.62 87 ILE A N 1
ATOM 734 C CA . ILE A 1 87 ? 5.063 -5.064 -23.285 1.00 77.62 87 ILE A CA 1
ATOM 735 C C . ILE A 1 87 ? 4.969 -5.470 -24.766 1.00 77.62 87 ILE A C 1
ATOM 737 O O . ILE A 1 87 ? 5.980 -5.486 -25.464 1.00 77.62 87 ILE A O 1
ATOM 741 N N . ARG A 1 88 ? 3.763 -5.759 -25.279 1.00 73.38 88 ARG A N 1
ATOM 742 C CA . ARG A 1 88 ? 3.565 -6.203 -26.675 1.00 73.38 88 ARG A CA 1
ATOM 743 C C . ARG A 1 88 ? 3.784 -5.105 -27.722 1.00 73.38 88 ARG A C 1
ATOM 745 O O . ARG A 1 88 ? 4.096 -5.426 -28.865 1.00 73.38 88 ARG A O 1
ATOM 752 N N . TYR A 1 89 ? 3.639 -3.832 -27.350 1.00 66.19 89 TYR A N 1
ATOM 753 C CA . TYR A 1 89 ? 3.795 -2.686 -28.260 1.00 66.19 89 TYR A CA 1
ATOM 754 C C . TYR A 1 89 ? 5.053 -1.846 -27.997 1.00 66.19 89 TYR A C 1
ATOM 756 O O . TYR A 1 89 ? 5.142 -0.729 -28.509 1.00 66.19 89 TYR A O 1
ATOM 764 N N . TYR A 1 90 ? 6.040 -2.368 -27.257 1.00 63.84 90 TYR A N 1
ATOM 765 C CA . TYR A 1 90 ? 7.310 -1.693 -26.960 1.00 63.84 90 TYR A CA 1
ATOM 766 C C . TYR A 1 90 ? 8.138 -1.476 -28.250 1.00 63.84 90 TYR A C 1
ATOM 768 O O . TYR A 1 90 ? 9.025 -2.252 -28.585 1.00 63.84 90 TYR A O 1
ATOM 776 N N . GLY A 1 91 ? 7.780 -0.455 -29.038 1.00 56.56 91 GLY A N 1
ATOM 777 C CA . GLY A 1 91 ? 8.402 -0.120 -30.327 1.00 56.56 91 GLY A CA 1
ATOM 778 C C . GLY A 1 91 ? 7.444 0.362 -31.428 1.00 56.56 91 GLY A C 1
ATOM 779 O O . GLY A 1 91 ? 7.891 1.005 -32.374 1.00 56.56 91 GLY A O 1
ATOM 780 N N . ARG A 1 92 ? 6.126 0.127 -31.321 1.00 47.88 92 ARG A N 1
ATOM 781 C CA . ARG A 1 92 ? 5.127 0.725 -32.231 1.00 47.88 92 ARG A CA 1
ATOM 782 C C . ARG A 1 92 ? 4.583 1.997 -31.587 1.00 47.88 92 ARG A C 1
ATOM 784 O O . ARG A 1 92 ? 4.116 1.964 -30.457 1.00 47.88 92 ARG A O 1
ATOM 791 N N . GLY A 1 93 ? 4.658 3.122 -32.298 1.00 50.31 93 GLY A N 1
ATOM 792 C CA . GLY A 1 93 ? 4.233 4.436 -31.810 1.00 50.31 93 GLY A CA 1
ATOM 793 C C . GLY A 1 93 ? 2.873 4.441 -31.090 1.00 50.31 93 GLY A C 1
ATOM 794 O O . GLY A 1 93 ? 1.979 3.638 -31.378 1.00 50.31 93 GLY A O 1
ATOM 795 N N . ARG A 1 94 ? 2.741 5.395 -30.158 1.00 53.44 94 ARG A N 1
ATOM 796 C CA . ARG A 1 94 ? 1.693 5.547 -29.124 1.00 53.44 94 ARG A CA 1
ATOM 797 C C . ARG A 1 94 ? 0.237 5.406 -29.611 1.00 53.44 94 ARG A C 1
ATOM 799 O O . ARG A 1 94 ? -0.643 5.112 -28.812 1.00 53.44 94 ARG A O 1
ATOM 806 N N . TYR A 1 95 ? -0.019 5.553 -30.907 1.00 48.72 95 TYR A N 1
ATOM 807 C CA . TYR A 1 95 ? -1.345 5.474 -31.533 1.00 48.72 95 TYR A CA 1
ATOM 808 C C . TYR A 1 95 ? -1.936 4.052 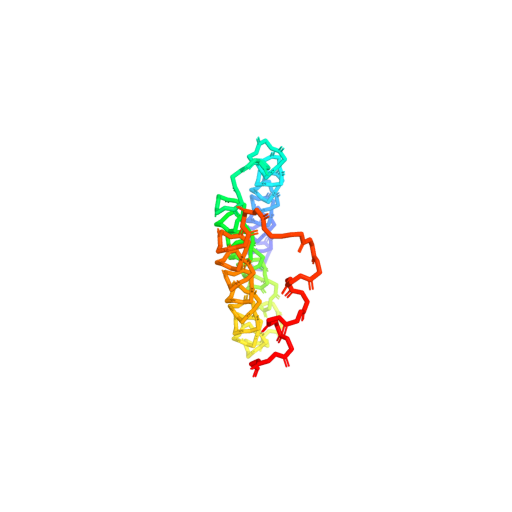-31.598 1.00 48.72 95 TYR A C 1
ATOM 810 O O . TYR A 1 95 ? -3.149 3.898 -31.693 1.00 48.72 95 TYR A O 1
ATOM 818 N N . SER A 1 96 ? -1.106 3.004 -31.523 1.00 50.25 96 SER A N 1
ATOM 819 C CA . SER A 1 96 ? -1.589 1.610 -31.567 1.00 50.25 96 SER A CA 1
ATOM 820 C C . SER A 1 96 ? -2.232 1.131 -30.256 1.00 50.25 96 SER A C 1
ATOM 822 O O . SER A 1 96 ? -3.079 0.244 -30.283 1.00 50.25 96 SER A O 1
ATOM 824 N N . LEU A 1 97 ? -1.904 1.754 -29.120 1.00 54.06 97 LEU A N 1
ATOM 825 C CA . LEU A 1 97 ? -2.414 1.380 -27.793 1.00 54.06 97 LEU A CA 1
ATOM 826 C C . LEU A 1 97 ? -3.925 1.633 -27.637 1.00 54.06 97 LEU A C 1
ATOM 828 O O . LEU A 1 97 ? -4.645 0.765 -27.152 1.00 54.06 97 LEU A O 1
ATOM 832 N N . ILE A 1 98 ? -4.419 2.783 -28.106 1.00 54.78 98 ILE A N 1
ATOM 833 C CA . ILE A 1 98 ? -5.846 3.155 -28.028 1.00 54.78 98 ILE A CA 1
ATOM 834 C C . ILE A 1 98 ? -6.721 2.298 -28.957 1.00 54.78 98 ILE A C 1
ATOM 836 O O . ILE A 1 98 ? -7.840 1.944 -28.597 1.00 54.78 98 ILE A O 1
ATOM 840 N N . LEU A 1 99 ? -6.200 1.893 -30.119 1.00 56.19 99 LEU A N 1
ATOM 841 C CA . LEU A 1 99 ? -6.944 1.112 -31.117 1.00 56.19 99 LEU A CA 1
ATOM 842 C C . LEU A 1 99 ? -7.108 -0.377 -30.756 1.00 56.19 99 LEU A C 1
ATOM 844 O O . LEU A 1 99 ? -8.039 -1.008 -31.246 1.00 56.19 99 LEU A O 1
ATOM 848 N N . ILE A 1 100 ? -6.239 -0.945 -29.909 1.00 56.19 100 ILE A N 1
ATOM 849 C CA . ILE A 1 100 ? -6.371 -2.334 -29.429 1.00 56.19 100 ILE A CA 1
ATOM 850 C C . ILE A 1 100 ? -7.330 -2.456 -28.244 1.00 56.19 100 ILE A C 1
ATOM 852 O O . ILE A 1 100 ? -8.034 -3.456 -28.145 1.00 56.19 100 ILE A O 1
ATOM 856 N N . ILE A 1 101 ? -7.397 -1.445 -27.376 1.00 58.09 101 ILE A N 1
ATOM 857 C CA . ILE A 1 101 ? -8.337 -1.431 -26.245 1.00 58.09 101 ILE A CA 1
ATOM 858 C C . ILE A 1 101 ? -9.790 -1.285 -26.715 1.00 58.09 101 ILE A C 1
ATOM 860 O O . ILE A 1 101 ? -10.675 -1.839 -26.086 1.00 58.09 101 ILE A O 1
ATOM 864 N N . LEU A 1 102 ? -10.029 -0.610 -27.844 1.00 50.09 102 LEU A N 1
ATOM 865 C CA . LEU A 1 102 ? -11.368 -0.421 -28.420 1.00 50.09 102 LEU A CA 1
ATOM 866 C C . LEU A 1 102 ? -11.873 -1.607 -29.265 1.00 50.09 102 LEU A C 1
ATOM 868 O O . LEU A 1 102 ? -12.991 -1.555 -29.771 1.00 50.09 102 LEU A O 1
ATOM 872 N N . ARG A 1 103 ? -11.050 -2.644 -29.482 1.00 43.16 103 ARG A N 1
ATOM 873 C CA . ARG A 1 103 ? -11.383 -3.796 -30.344 1.00 43.16 103 ARG A CA 1
ATOM 874 C C . ARG A 1 103 ? -11.684 -5.089 -29.571 1.00 43.16 103 ARG A C 1
ATOM 876 O O . ARG A 1 103 ? -11.838 -6.133 -30.202 1.00 43.16 103 ARG A O 1
ATOM 883 N N . VAL A 1 104 ? -11.762 -5.008 -28.242 1.00 50.59 104 VAL A N 1
ATOM 884 C CA . VAL A 1 104 ? -12.261 -6.039 -27.314 1.00 50.59 104 VAL A CA 1
ATOM 885 C C . VAL A 1 104 ? -13.373 -5.409 -26.496 1.00 50.59 104 VAL A C 1
ATOM 887 O O . VAL A 1 104 ? -14.412 -6.078 -26.336 1.00 50.59 104 VAL A O 1
#

Sequence (104 aa):
MFFLNYKTIFYDLVIYLQFIFILFILIRLVYKYILVILILIELIVVNISLLLFLLISLVEIEFYLIYYLVFSVCEGVLGLRLLVVNIRYYGRGRYSLILIILRV

Foldseek 3Di:
DVVVLVVVLVVVLVVLVVVLVVLVVVLVVPVVDLVVNLVSLVVNLVSVLVNVVSVVVVVVPVVVSVVSVVVSVVVSVVSVVLVVLCVVCVPPDPVVSVVVVVVD

pLDDT: mean 79.31, std 13.08, range [43.16, 93.0]